Protein AF-A0A089XGK2-F1 (afdb_monomer_lite)

Sequence (50 aa):
MEAATTESSQIFANPDGTFTQEMNATPVRAQRPDGSWAPIDTSLLREAYG

Structure (mmCIF, N/CA/C/O backbone):
data_AF-A0A089XGK2-F1
#
_entry.id   AF-A0A089XGK2-F1
#
loop_
_atom_site.group_PDB
_atom_site.id
_atom_site.type_symbol
_atom_site.label_atom_id
_atom_site.label_alt_id
_atom_site.label_comp_id
_atom_site.label_asym_id
_atom_site.label_entity_id
_atom_site.label_seq_id
_atom_site.pdbx_PDB_ins_code
_atom_site.Cartn_x
_atom_site.Cartn_y
_atom_site.Cartn_z
_atom_site.occupancy
_atom_site.B_iso_or_equiv
_atom_site.auth_seq_id
_atom_site.auth_comp_id
_atom_site.auth_asym_id
_atom_site.auth_atom_id
_atom_site.pdbx_PDB_model_num
ATOM 1 N N . MET A 1 1 ? -11.120 7.442 7.636 1.00 44.97 1 MET A N 1
ATOM 2 C CA . MET A 1 1 ? -9.981 6.705 8.215 1.00 44.97 1 MET A CA 1
ATOM 3 C C . MET A 1 1 ? -9.092 6.378 7.034 1.00 44.97 1 MET A C 1
ATOM 5 O O . MET A 1 1 ? -9.501 5.589 6.195 1.00 44.97 1 MET A O 1
ATOM 9 N N . GLU A 1 2 ? -8.012 7.131 6.854 1.00 53.53 2 GLU A N 1
ATOM 10 C CA . GLU A 1 2 ? -7.176 7.025 5.656 1.00 53.53 2 GLU A CA 1
ATOM 11 C C . GLU A 1 2 ? -6.230 5.839 5.850 1.00 53.53 2 GLU A C 1
ATOM 13 O O . GLU A 1 2 ? -5.433 5.830 6.787 1.00 53.53 2 GLU A O 1
ATOM 18 N N . ALA A 1 3 ? -6.362 4.803 5.023 1.00 64.19 3 ALA A N 1
ATOM 19 C CA . ALA A 1 3 ? -5.387 3.724 4.977 1.00 64.19 3 ALA A CA 1
ATOM 20 C C . ALA A 1 3 ? -4.033 4.319 4.561 1.00 64.19 3 ALA A C 1
ATOM 22 O O . ALA A 1 3 ? -3.885 4.817 3.443 1.00 64.19 3 ALA A O 1
ATOM 23 N N . ALA A 1 4 ? -3.046 4.292 5.458 1.00 83.06 4 ALA A N 1
ATOM 24 C CA . ALA A 1 4 ? -1.705 4.761 5.138 1.00 83.06 4 ALA A CA 1
ATOM 25 C C . ALA A 1 4 ? -1.098 3.829 4.076 1.00 83.06 4 ALA A C 1
ATOM 27 O O . ALA A 1 4 ? -0.863 2.646 4.332 1.00 83.06 4 ALA A O 1
ATOM 28 N N . THR A 1 5 ? -0.891 4.364 2.871 1.00 92.50 5 THR A N 1
ATOM 29 C CA . THR A 1 5 ? -0.387 3.625 1.707 1.00 92.50 5 THR A CA 1
ATOM 30 C C . THR A 1 5 ? 0.946 4.209 1.267 1.00 92.50 5 THR A C 1
ATOM 32 O O . THR A 1 5 ? 1.072 5.421 1.100 1.00 92.50 5 THR A O 1
ATOM 35 N N . THR A 1 6 ? 1.931 3.339 1.056 1.00 94.19 6 THR A N 1
ATOM 36 C CA . THR A 1 6 ? 3.217 3.672 0.436 1.00 94.19 6 THR A CA 1
ATOM 37 C C . THR A 1 6 ? 3.478 2.743 -0.755 1.00 94.19 6 THR A C 1
ATOM 39 O O . THR A 1 6 ? 2.692 1.835 -1.052 1.00 94.19 6 THR A O 1
ATOM 42 N N . GLU A 1 7 ? 4.612 2.942 -1.424 1.00 94.62 7 GLU A N 1
ATOM 43 C CA . GLU A 1 7 ? 5.058 2.123 -2.556 1.00 94.62 7 GLU A CA 1
ATOM 44 C C . GLU A 1 7 ? 5.254 0.638 -2.195 1.00 94.62 7 GLU A C 1
ATOM 46 O O . GLU A 1 7 ? 5.058 -0.240 -3.040 1.00 94.62 7 GLU A O 1
ATOM 51 N N . SER A 1 8 ? 5.615 0.342 -0.942 1.00 96.19 8 SER A N 1
ATOM 52 C CA . SER A 1 8 ? 5.926 -1.015 -0.470 1.00 96.19 8 SER A CA 1
ATOM 53 C C . SER A 1 8 ? 5.038 -1.506 0.677 1.00 96.19 8 SER A C 1
ATOM 55 O O . SER A 1 8 ? 5.106 -2.689 1.013 1.00 96.19 8 SER A O 1
ATOM 57 N N . SER A 1 9 ? 4.174 -0.662 1.258 1.00 95.88 9 SER A N 1
ATOM 58 C CA . SER A 1 9 ? 3.327 -1.042 2.399 1.00 95.88 9 SER A CA 1
ATOM 59 C C . SER A 1 9 ? 1.893 -0.507 2.349 1.00 95.88 9 SER A C 1
ATOM 61 O O . SER A 1 9 ? 1.613 0.501 1.698 1.00 95.88 9 SER A O 1
ATOM 63 N N . GLN A 1 10 ? 0.980 -1.211 3.025 1.00 95.12 10 GLN A N 1
ATOM 64 C CA . GLN A 1 10 ? -0.412 -0.793 3.263 1.00 95.12 10 GLN A CA 1
ATOM 65 C C . GLN A 1 10 ? -0.837 -1.148 4.676 1.00 95.12 10 GLN A C 1
ATOM 67 O O . GLN A 1 10 ? -0.415 -2.178 5.203 1.00 95.12 10 GLN A O 1
ATOM 72 N N . ILE A 1 11 ? -1.715 -0.329 5.247 1.00 96.00 11 ILE A N 1
ATOM 73 C CA . ILE A 1 11 ? -2.384 -0.609 6.515 1.00 96.00 11 ILE A CA 1
ATOM 74 C C . ILE A 1 11 ? -3.891 -0.678 6.279 1.00 96.00 11 ILE A C 1
ATOM 76 O O . ILE A 1 11 ? -4.494 0.276 5.788 1.00 96.00 11 ILE A O 1
ATOM 80 N N . PHE A 1 12 ? -4.496 -1.790 6.684 1.00 94.25 12 PHE A N 1
ATOM 81 C CA . PHE A 1 12 ? -5.929 -2.044 6.596 1.00 94.25 12 PHE A CA 1
ATOM 82 C C . PHE A 1 12 ? -6.550 -2.044 7.989 1.00 94.25 12 PHE A C 1
ATOM 84 O O . PHE A 1 12 ? -6.016 -2.667 8.905 1.00 94.25 12 PHE A O 1
ATOM 91 N N . ALA A 1 13 ? -7.680 -1.354 8.144 1.00 95.44 13 ALA A N 1
ATOM 92 C 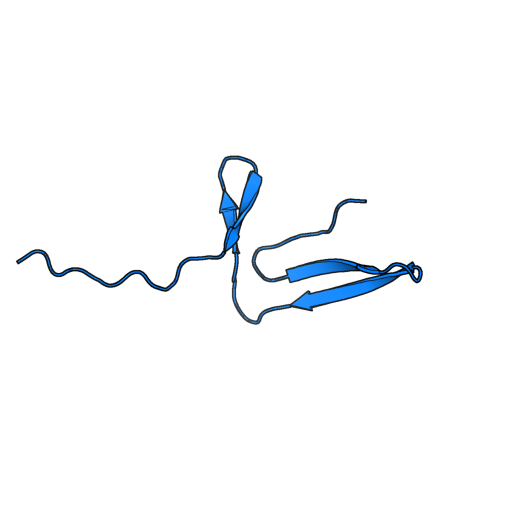CA . ALA A 1 13 ? -8.488 -1.417 9.356 1.00 95.44 13 ALA A CA 1
ATOM 93 C C . ALA A 1 13 ? -9.417 -2.635 9.287 1.00 95.44 13 ALA A C 1
ATOM 95 O O . ALA A 1 13 ? -10.187 -2.772 8.332 1.00 95.44 13 ALA A O 1
ATOM 96 N N . ASN A 1 14 ? -9.359 -3.500 10.295 1.00 95.38 14 ASN A N 1
ATOM 97 C CA . ASN A 1 14 ? -10.194 -4.690 10.377 1.00 95.38 14 ASN A CA 1
ATOM 98 C C . ASN A 1 14 ? -11.509 -4.382 11.122 1.00 95.38 14 ASN A C 1
ATOM 100 O O . ASN A 1 14 ? -11.540 -3.499 11.986 1.00 95.38 14 ASN A O 1
ATOM 104 N N . PRO A 1 15 ? -12.604 -5.118 10.847 1.00 96.31 15 PRO A N 1
ATOM 105 C CA . PRO A 1 15 ? -13.887 -4.904 11.524 1.00 96.31 15 PRO A CA 1
ATOM 106 C C . PRO A 1 15 ? -13.855 -5.096 13.049 1.00 96.31 15 PRO A C 1
ATOM 108 O O . PRO A 1 15 ? -14.717 -4.573 13.747 1.00 96.31 15 PRO A O 1
ATOM 111 N N . ASP A 1 16 ? -12.877 -5.840 13.567 1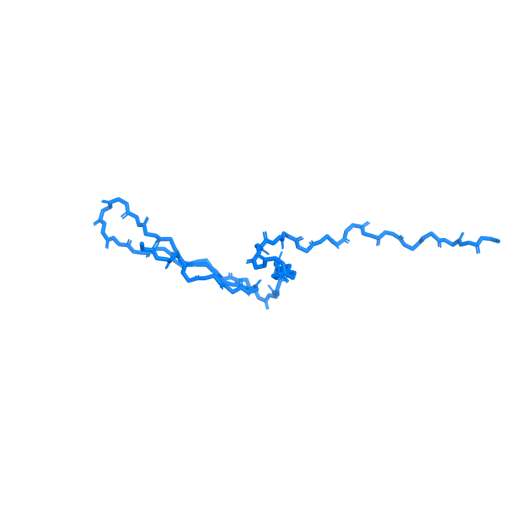.00 96.44 16 ASP A N 1
ATOM 112 C CA . ASP A 1 16 ? -12.683 -6.106 14.998 1.00 96.44 16 ASP A CA 1
ATOM 113 C C . ASP A 1 16 ? -11.898 -5.000 15.732 1.00 96.44 16 ASP A C 1
ATOM 115 O O . AS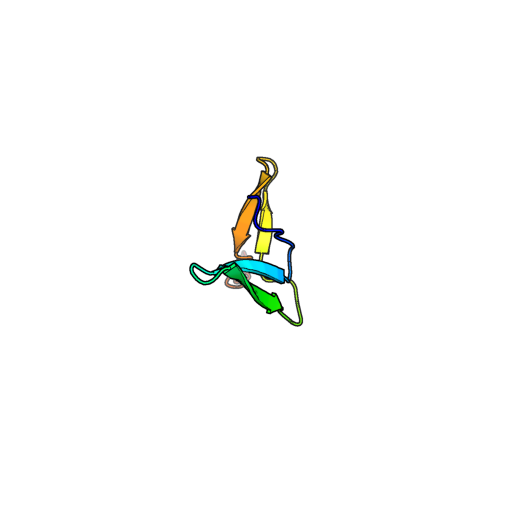P A 1 16 ? -11.618 -5.120 16.925 1.00 96.44 16 ASP A O 1
ATOM 119 N N . GLY A 1 17 ? -11.552 -3.915 15.033 1.00 95.62 17 GLY A N 1
ATOM 120 C CA . GLY A 1 17 ? -10.795 -2.789 15.576 1.00 95.62 17 GLY A CA 1
ATOM 121 C C . GLY A 1 17 ? -9.277 -2.977 15.555 1.00 95.62 17 GLY A C 1
ATOM 122 O O . GLY A 1 17 ? -8.555 -2.081 15.994 1.00 95.62 17 GLY A O 1
ATOM 123 N N . THR A 1 18 ? -8.774 -4.101 15.042 1.00 96.50 18 THR A N 1
ATOM 124 C CA . THR A 1 18 ? -7.339 -4.301 14.803 1.00 96.50 18 THR A CA 1
ATOM 125 C C . THR A 1 18 ? -6.901 -3.713 13.457 1.00 96.50 18 THR A C 1
ATOM 127 O O . THR A 1 18 ? -7.718 -3.271 12.646 1.00 96.50 18 THR A O 1
ATOM 130 N N . PHE A 1 19 ? -5.589 -3.711 13.209 1.00 95.94 19 PHE A N 1
ATOM 131 C CA . PHE A 1 19 ? -5.011 -3.320 11.927 1.00 95.94 19 PHE A CA 1
ATOM 132 C C . PHE A 1 19 ? -4.124 -4.432 11.379 1.00 95.94 19 PHE A C 1
ATOM 134 O O . PHE A 1 19 ? -3.352 -5.039 12.123 1.00 95.94 19 PHE A O 1
ATOM 141 N N . THR A 1 20 ? -4.187 -4.639 10.068 1.00 96.25 20 THR A N 1
ATOM 142 C CA . THR A 1 20 ? -3.267 -5.512 9.335 1.00 96.25 20 THR A CA 1
ATOM 143 C C . THR A 1 20 ? -2.325 -4.657 8.504 1.00 96.25 20 THR A C 1
ATOM 145 O O . THR A 1 20 ? -2.776 -3.796 7.748 1.00 96.25 20 THR A O 1
ATOM 148 N N . GLN A 1 21 ? -1.021 -4.907 8.617 1.00 95.94 21 GLN A N 1
ATOM 149 C CA . GLN A 1 21 ? -0.020 -4.291 7.755 1.00 95.94 21 GLN A CA 1
ATOM 150 C C . GLN A 1 21 ? 0.544 -5.318 6.777 1.00 95.94 21 GLN A C 1
ATOM 152 O O . GLN A 1 21 ? 1.035 -6.370 7.180 1.00 95.94 21 GLN A O 1
ATOM 157 N N . GLU A 1 22 ? 0.530 -4.970 5.495 1.00 96.56 22 GLU A N 1
ATOM 158 C CA . GLU A 1 22 ? 1.231 -5.711 4.450 1.00 96.56 22 GLU A CA 1
ATOM 159 C C . GLU A 1 22 ? 2.497 -4.953 4.052 1.00 96.56 22 GLU A C 1
ATOM 161 O O . GLU A 1 22 ? 2.459 -3.735 3.854 1.00 96.56 22 GLU A O 1
ATOM 166 N N . MET A 1 23 ? 3.620 -5.664 3.922 1.00 96.88 23 MET A N 1
ATOM 167 C CA . MET A 1 23 ? 4.915 -5.101 3.531 1.00 96.88 23 MET A CA 1
ATOM 168 C C . MET A 1 23 ? 5.558 -5.957 2.441 1.00 96.88 23 MET A C 1
ATOM 170 O O . MET A 1 23 ? 5.523 -7.184 2.503 1.00 96.88 23 MET A O 1
ATOM 174 N N . ASN A 1 24 ? 6.178 -5.301 1.465 1.00 96.12 24 ASN A N 1
ATOM 175 C CA . ASN A 1 24 ? 6.923 -5.930 0.381 1.00 96.12 24 ASN A CA 1
ATOM 176 C C . ASN A 1 24 ? 8.398 -5.531 0.476 1.00 96.12 24 ASN A C 1
ATOM 178 O O . ASN A 1 24 ? 8.718 -4.404 0.854 1.00 96.12 24 ASN A O 1
ATOM 182 N N . ALA A 1 25 ? 9.301 -6.439 0.100 1.00 96.88 25 ALA A N 1
ATOM 183 C CA . ALA A 1 25 ? 10.741 -6.165 0.101 1.00 96.88 25 ALA A CA 1
ATOM 184 C C . ALA A 1 25 ? 11.149 -5.093 -0.929 1.00 96.88 25 ALA A C 1
ATOM 186 O O . ALA A 1 25 ? 12.196 -4.465 -0.790 1.00 96.88 25 ALA A O 1
ATOM 187 N N . THR A 1 26 ? 10.320 -4.880 -1.953 1.00 94.81 26 THR A N 1
ATOM 188 C CA . THR A 1 26 ? 10.508 -3.883 -3.012 1.00 94.81 26 THR A CA 1
ATOM 189 C C . THR A 1 26 ? 9.201 -3.128 -3.271 1.00 94.81 26 THR A C 1
ATOM 191 O O . THR A 1 26 ? 8.129 -3.624 -2.912 1.00 94.81 26 THR A O 1
ATOM 194 N N . PRO A 1 27 ? 9.249 -1.949 -3.917 1.00 95.56 27 PRO A N 1
ATOM 195 C CA . PRO A 1 27 ? 8.055 -1.281 -4.426 1.00 95.56 27 PRO A CA 1
ATOM 196 C C . PRO A 1 27 ? 7.218 -2.193 -5.329 1.00 95.56 27 PRO A C 1
ATOM 198 O O . PRO A 1 27 ? 7.761 -2.888 -6.188 1.00 95.56 27 PRO A O 1
ATOM 201 N N . VAL A 1 28 ? 5.898 -2.172 -5.144 1.00 96.31 28 VAL A N 1
ATOM 202 C CA . VAL A 1 28 ? 4.925 -2.912 -5.980 1.00 96.31 28 VAL A CA 1
ATOM 203 C C . VAL A 1 28 ? 3.867 -1.996 -6.591 1.00 96.31 28 VAL A C 1
ATOM 205 O O . VAL A 1 28 ? 3.092 -2.408 -7.455 1.00 96.31 28 VAL A O 1
ATOM 208 N N . ARG A 1 29 ? 3.825 -0.739 -6.145 1.00 95.94 29 ARG A N 1
ATOM 209 C CA . ARG A 1 29 ? 2.917 0.291 -6.637 1.00 95.94 29 ARG A CA 1
ATOM 210 C C . ARG A 1 29 ? 3.593 1.650 -6.664 1.00 95.94 29 ARG A C 1
ATOM 212 O O . ARG A 1 29 ? 4.512 1.894 -5.890 1.00 95.94 29 ARG A O 1
ATOM 219 N N . ALA A 1 30 ? 3.077 2.531 -7.506 1.00 95.38 30 ALA A N 1
ATOM 220 C CA . ALA A 1 30 ? 3.492 3.923 -7.597 1.00 95.38 30 ALA A CA 1
ATOM 221 C C . ALA A 1 30 ? 2.272 4.848 -7.520 1.00 95.38 30 ALA A C 1
ATOM 223 O O . ALA A 1 30 ? 1.158 4.455 -7.890 1.00 95.38 30 ALA A O 1
ATOM 224 N N . GLN A 1 31 ? 2.486 6.070 -7.036 1.00 94.94 31 GLN A N 1
ATOM 225 C CA . GLN A 1 31 ? 1.460 7.105 -7.033 1.00 94.94 31 GLN A CA 1
ATOM 226 C C . GLN A 1 31 ? 1.484 7.851 -8.370 1.00 94.94 31 GLN A C 1
ATOM 228 O O . GLN A 1 31 ? 2.529 8.320 -8.822 1.00 94.94 31 GLN 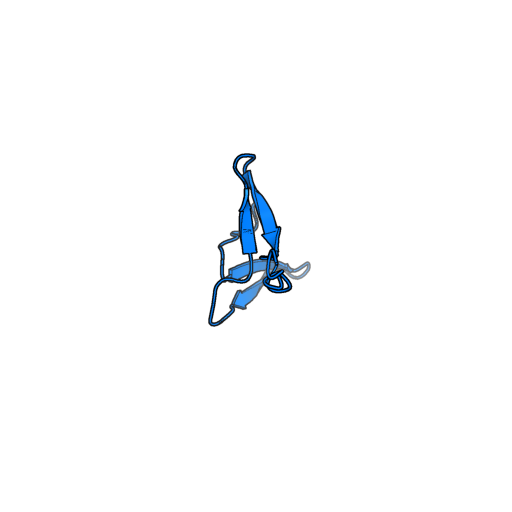A O 1
ATOM 233 N N . ARG A 1 32 ? 0.326 7.943 -9.020 1.00 93.69 32 ARG A N 1
ATOM 234 C CA . ARG A 1 32 ? 0.125 8.710 -10.248 1.00 93.69 32 ARG A CA 1
ATOM 235 C C . ARG A 1 32 ? 0.073 10.216 -9.948 1.00 93.69 32 ARG A C 1
ATOM 237 O O . ARG A 1 32 ? -0.194 10.602 -8.810 1.00 93.69 32 ARG A O 1
ATOM 244 N N . PRO A 1 33 ? 0.241 11.084 -10.965 1.00 95.62 33 PRO A N 1
ATOM 245 C CA . PRO A 1 33 ? 0.124 12.535 -10.792 1.00 95.62 33 PRO A CA 1
ATOM 246 C C . PRO A 1 33 ? -1.226 13.003 -10.229 1.00 95.62 33 PRO A C 1
ATOM 248 O O . PRO A 1 33 ? -1.300 14.069 -9.629 1.00 95.62 33 PRO A O 1
ATOM 251 N N . ASP A 1 34 ? -2.287 12.212 -10.413 1.00 94.75 34 ASP A N 1
ATOM 252 C CA . ASP A 1 34 ? -3.627 12.464 -9.867 1.00 94.75 34 ASP A CA 1
ATOM 253 C C . ASP A 1 34 ? -3.791 12.020 -8.398 1.00 94.75 34 ASP A C 1
ATOM 255 O O . ASP A 1 34 ? -4.879 12.127 -7.835 1.00 94.75 34 ASP A O 1
ATOM 259 N N . GLY A 1 35 ? -2.725 11.512 -7.773 1.00 92.88 35 GLY A N 1
ATOM 260 C CA . GLY A 1 35 ? -2.717 11.015 -6.399 1.00 92.88 35 GLY A CA 1
ATOM 261 C C . GLY A 1 35 ? -3.195 9.569 -6.241 1.00 92.88 35 GLY A C 1
ATOM 262 O O . GLY A 1 35 ? -3.077 9.020 -5.142 1.00 92.88 35 GLY A O 1
ATOM 263 N N . SER A 1 36 ? -3.691 8.923 -7.305 1.00 94.44 36 SER A N 1
ATOM 264 C CA . SER A 1 36 ? -4.129 7.525 -7.259 1.00 94.44 36 SER A CA 1
ATOM 265 C C . SER A 1 36 ? -2.946 6.559 -7.219 1.00 94.44 36 SER A C 1
ATOM 267 O O . SER A 1 36 ? -1.910 6.780 -7.843 1.00 94.44 36 SER A O 1
ATOM 269 N N . TRP A 1 37 ? -3.101 5.446 -6.508 1.00 94.50 37 TRP A N 1
ATOM 270 C CA . TRP A 1 37 ? -2.109 4.374 -6.499 1.00 94.50 37 TRP A CA 1
ATOM 271 C C . TRP A 1 37 ? -2.379 3.362 -7.614 1.00 94.50 37 TRP A C 1
ATOM 273 O O . TRP A 1 37 ? -3.527 3.009 -7.889 1.00 94.50 37 TRP A O 1
ATOM 283 N N . ALA A 1 38 ? -1.312 2.872 -8.243 1.00 95.12 38 ALA A N 1
ATOM 284 C CA . ALA A 1 38 ? -1.373 1.894 -9.324 1.00 95.12 38 ALA A CA 1
ATOM 285 C C . ALA A 1 38 ? -0.303 0.811 -9.161 1.00 95.12 38 ALA A C 1
ATOM 287 O O . ALA A 1 38 ? 0.805 1.147 -8.739 1.00 95.12 38 ALA A O 1
ATOM 288 N N . PRO A 1 39 ? -0.580 -0.456 -9.523 1.00 94.94 39 PRO A N 1
ATOM 289 C CA . PRO A 1 39 ? 0.458 -1.479 -9.571 1.00 94.94 39 PRO A CA 1
ATOM 290 C C . PRO A 1 39 ? 1.537 -1.099 -10.593 1.00 94.94 39 PRO A C 1
ATOM 292 O O . PRO A 1 39 ? 1.231 -0.547 -11.652 1.00 94.94 39 PRO A O 1
ATOM 295 N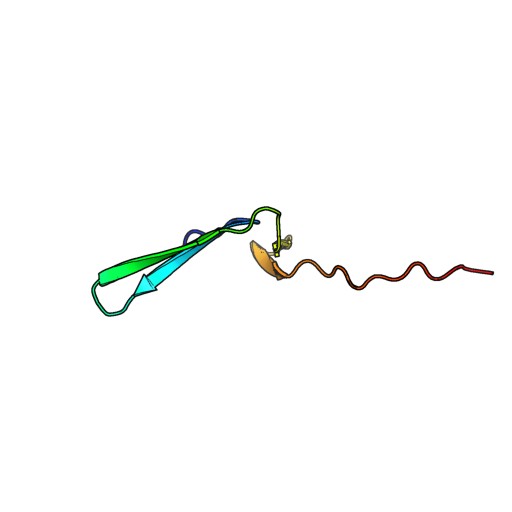 N . ILE A 1 40 ? 2.796 -1.395 -10.270 1.00 93.06 40 ILE A N 1
ATOM 296 C CA . ILE A 1 40 ? 3.907 -1.249 -11.214 1.00 93.06 40 ILE A CA 1
ATOM 297 C C . ILE A 1 40 ? 3.799 -2.376 -12.242 1.00 93.06 40 ILE A C 1
ATOM 299 O O . ILE A 1 40 ? 3.831 -3.552 -11.883 1.00 93.06 40 ILE A O 1
ATOM 303 N N . ASP A 1 41 ? 3.677 -2.014 -13.517 1.00 89.75 41 ASP A N 1
ATOM 304 C CA . ASP A 1 41 ? 3.706 -2.971 -14.618 1.00 89.75 41 ASP A CA 1
ATOM 305 C C . ASP A 1 41 ? 5.153 -3.390 -14.909 1.00 89.75 41 ASP A C 1
ATOM 307 O O . ASP A 1 41 ? 5.973 -2.598 -15.374 1.00 89.75 41 ASP A O 1
ATOM 311 N N . THR A 1 42 ? 5.468 -4.648 -14.613 1.00 85.38 42 THR A N 1
ATOM 312 C CA . THR A 1 42 ? 6.779 -5.259 -14.865 1.00 85.38 42 THR A CA 1
ATOM 313 C C . THR A 1 42 ? 6.791 -6.137 -16.116 1.00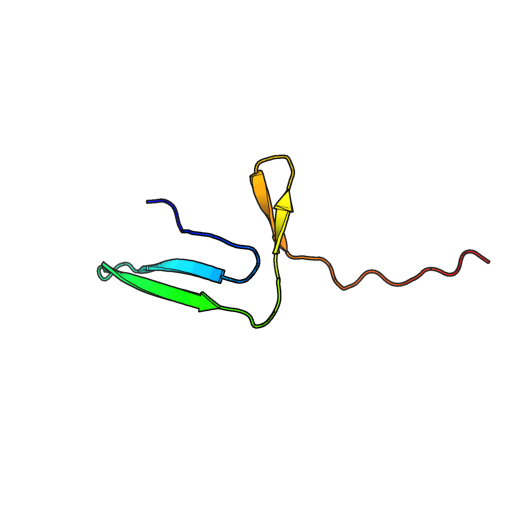 85.38 42 THR A C 1
ATOM 315 O O . THR A 1 42 ? 7.791 -6.797 -16.390 1.00 85.38 42 THR A O 1
ATOM 318 N N . SER A 1 43 ? 5.699 -6.153 -16.888 1.00 86.62 43 SER A N 1
ATOM 319 C CA . SER A 1 43 ? 5.542 -6.996 -18.077 1.00 86.62 43 SER A CA 1
ATOM 320 C C . SER A 1 43 ? 6.096 -6.374 -19.362 1.00 86.62 43 SER A C 1
ATOM 322 O O . SER A 1 43 ? 6.105 -7.039 -20.398 1.00 86.62 43 SER A O 1
ATOM 324 N N . LEU A 1 44 ? 6.586 -5.127 -19.311 1.00 81.62 44 LEU A N 1
ATOM 325 C CA . LEU A 1 44 ? 7.163 -4.436 -20.464 1.00 81.62 44 LEU A CA 1
ATOM 326 C C . LEU A 1 44 ? 8.318 -5.241 -21.070 1.00 81.62 44 LEU A C 1
ATOM 328 O O . LEU A 1 44 ? 9.408 -5.349 -20.503 1.00 81.62 44 LEU A O 1
ATOM 332 N N . LEU A 1 45 ? 8.077 -5.772 -22.266 1.00 79.50 45 LEU A N 1
ATOM 333 C CA . LEU A 1 45 ? 9.094 -6.403 -23.090 1.00 79.50 45 LEU A CA 1
ATOM 334 C C . LEU A 1 45 ? 9.759 -5.341 -23.962 1.00 79.50 45 LEU A C 1
ATOM 336 O O . LEU A 1 45 ? 9.108 -4.448 -24.503 1.00 79.50 45 LEU A O 1
ATOM 340 N N . ARG A 1 46 ? 11.079 -5.447 -24.126 1.00 74.31 46 ARG A N 1
ATOM 341 C CA . ARG A 1 46 ? 11.790 -4.631 -25.108 1.00 74.31 46 ARG A CA 1
ATOM 342 C C . ARG A 1 46 ? 11.417 -5.123 -26.503 1.00 74.31 46 ARG A C 1
ATOM 344 O O . ARG A 1 46 ? 11.919 -6.158 -26.934 1.00 74.31 46 ARG A O 1
ATOM 351 N N . GLU A 1 47 ? 10.597 -4.370 -27.222 1.00 69.75 47 GLU A N 1
ATOM 352 C CA . GLU A 1 47 ? 10.479 -4.552 -28.666 1.00 69.75 47 GLU A CA 1
ATOM 353 C C . GLU A 1 47 ? 11.767 -4.033 -29.319 1.00 69.75 47 GLU A C 1
ATOM 355 O O . GLU A 1 47 ? 12.156 -2.871 -29.161 1.00 69.75 47 GLU A O 1
ATOM 360 N N . ALA A 1 48 ? 12.498 -4.920 -29.994 1.00 63.97 48 ALA A N 1
ATOM 361 C CA . ALA A 1 48 ? 13.568 -4.501 -30.881 1.00 63.97 48 ALA A CA 1
ATOM 362 C C . ALA A 1 48 ? 12.904 -3.848 -32.096 1.00 63.97 48 ALA A C 1
ATOM 364 O O . ALA A 1 48 ? 12.342 -4.542 -32.939 1.00 63.97 48 ALA A O 1
ATOM 365 N N . TYR A 1 49 ? 12.949 -2.520 -32.173 1.00 60.72 49 TYR A N 1
ATOM 366 C CA . TYR A 1 49 ? 12.764 -1.846 -33.451 1.00 60.72 49 TYR A CA 1
ATOM 367 C C . TYR A 1 49 ? 13.901 -2.325 -34.361 1.00 60.72 49 TYR A C 1
ATOM 369 O O . TYR A 1 49 ? 15.070 -2.038 -34.087 1.00 60.72 49 TYR A O 1
ATOM 377 N N . GLY A 1 50 ? 13.548 -3.167 -35.333 1.00 56.25 50 GLY A N 1
ATOM 378 C CA . GLY A 1 50 ? 14.430 -3.582 -36.423 1.00 56.25 50 GLY A CA 1
ATOM 379 C C . GLY A 1 50 ? 14.670 -2.459 -37.417 1.00 56.25 50 GLY A C 1
ATOM 380 O O . GLY A 1 50 ? 13.838 -1.524 -37.467 1.00 56.25 50 GLY A O 1
#

Foldseek 3Di:
DDFDDDQFKTWDQDPVRDIDMGGDPDGQWDQDPVRDIDGDDPPDDDDPPD

Organism: Streptomyces glaucescens (NCBI:txid1907)

Radius of gyration: 15.59 Å; chains: 1; bounding box: 28×20×52 Å

Secondary structure (DSSP, 8-state):
----B-SSEEEEE-TTS-EEEEE-SS--EEE-TTS-EEE-----------

pLDDT: mean 88.49, std 13.08, range [44.97, 96.88]